Protein AF-A0A7V0ZLT8-F1 (afdb_monomer)

Mean predicted aligned error: 5.81 Å

Structure (mmCIF, N/CA/C/O backbone):
data_AF-A0A7V0ZLT8-F1
#
_entry.id   AF-A0A7V0ZLT8-F1
#
loop_
_atom_site.group_PDB
_atom_site.id
_atom_site.type_symbol
_atom_site.label_atom_id
_atom_site.label_alt_id
_atom_site.label_comp_id
_atom_site.label_asym_id
_atom_site.label_entity_id
_atom_site.label_seq_id
_atom_site.pdbx_PDB_ins_code
_atom_site.Cartn_x
_atom_site.Cartn_y
_atom_site.Cartn_z
_atom_site.occupancy
_atom_site.B_iso_or_equiv
_atom_site.auth_seq_id
_atom_site.auth_comp_id
_atom_site.auth_asym_id
_atom_site.auth_atom_id
_atom_site.pdbx_PDB_model_num
ATOM 1 N N . MET A 1 1 ? 14.318 32.266 6.237 1.00 37.38 1 MET A N 1
ATOM 2 C CA . MET A 1 1 ? 12.866 32.108 6.012 1.00 37.38 1 MET A CA 1
ATOM 3 C C . MET A 1 1 ? 12.490 30.724 6.503 1.00 37.38 1 MET A C 1
ATOM 5 O O . MET A 1 1 ? 12.793 29.750 5.833 1.00 37.38 1 MET A O 1
ATOM 9 N N . THR A 1 2 ? 11.961 30.621 7.716 1.00 35.47 2 THR A N 1
ATOM 10 C CA . THR A 1 2 ? 11.486 29.354 8.282 1.00 35.47 2 THR A CA 1
ATOM 11 C C . THR A 1 2 ? 10.102 29.090 7.706 1.00 35.47 2 THR A C 1
ATOM 13 O O . THR A 1 2 ? 9.153 29.804 8.021 1.00 35.47 2 THR A O 1
ATOM 16 N N . ILE A 1 3 ? 10.004 28.127 6.792 1.00 45.78 3 ILE A N 1
ATOM 17 C CA . ILE A 1 3 ? 8.718 27.685 6.257 1.00 45.78 3 ILE A CA 1
ATOM 18 C C . ILE A 1 3 ? 8.082 26.834 7.352 1.00 45.78 3 ILE A C 1
ATOM 20 O O . ILE A 1 3 ? 8.539 25.731 7.635 1.00 45.78 3 ILE A O 1
ATOM 24 N N . ASN A 1 4 ? 7.088 27.400 8.030 1.00 48.00 4 ASN A N 1
ATOM 25 C CA . ASN A 1 4 ? 6.295 26.698 9.026 1.00 48.00 4 ASN A CA 1
ATOM 26 C C . ASN A 1 4 ? 5.258 25.858 8.273 1.00 48.00 4 ASN A C 1
ATOM 28 O O . ASN A 1 4 ? 4.129 26.294 8.056 1.00 48.00 4 ASN A O 1
ATOM 32 N N . THR A 1 5 ? 5.675 24.698 7.769 1.00 54.56 5 THR A N 1
ATOM 33 C CA . THR A 1 5 ? 4.744 23.734 7.186 1.00 54.56 5 THR A CA 1
ATOM 34 C C . THR A 1 5 ? 3.984 23.116 8.346 1.00 54.56 5 THR A C 1
ATOM 36 O O . THR A 1 5 ? 4.570 22.424 9.173 1.00 54.56 5 THR A O 1
ATOM 39 N N . GLN A 1 6 ? 2.696 23.421 8.454 1.00 53.47 6 GLN A N 1
ATOM 40 C CA . GLN A 1 6 ? 1.817 22.824 9.449 1.00 53.47 6 GLN A CA 1
ATOM 41 C C . GLN A 1 6 ? 1.629 21.352 9.057 1.00 53.47 6 GLN A C 1
ATOM 43 O O . GLN A 1 6 ? 0.762 21.018 8.257 1.00 53.47 6 GLN A O 1
ATOM 48 N N . THR A 1 7 ? 2.535 20.490 9.513 1.00 58.66 7 THR A N 1
ATOM 49 C CA . THR A 1 7 ? 2.471 19.050 9.272 1.00 58.66 7 THR A CA 1
ATOM 50 C C . THR A 1 7 ? 1.237 18.507 9.980 1.00 58.66 7 THR A C 1
ATOM 52 O O . THR A 1 7 ? 0.983 18.851 11.137 1.00 58.66 7 THR A O 1
ATOM 55 N N . GLY A 1 8 ? 0.439 17.701 9.275 1.00 68.44 8 GLY A N 1
ATOM 56 C CA . GLY A 1 8 ? -0.673 16.969 9.880 1.00 68.44 8 GLY A CA 1
ATOM 57 C C . GLY A 1 8 ? -0.218 16.163 11.103 1.00 68.44 8 GLY A C 1
ATOM 58 O O . GLY A 1 8 ? 0.976 15.962 11.322 1.00 68.44 8 GLY A O 1
ATOM 59 N N . GLN A 1 9 ? -1.170 15.716 11.923 1.00 82.25 9 GLN A N 1
ATOM 60 C CA . GLN A 1 9 ? -0.866 14.906 13.104 1.00 82.25 9 GLN A CA 1
ATOM 61 C C . GLN A 1 9 ? -0.084 13.645 12.699 1.00 82.25 9 GLN A C 1
ATOM 63 O O . GLN A 1 9 ? -0.613 12.778 12.007 1.00 82.25 9 GLN A O 1
ATOM 68 N N . GLU A 1 10 ? 1.163 13.546 13.154 1.00 88.31 10 GLU A N 1
ATOM 69 C CA . GLU A 1 10 ? 2.017 12.375 12.965 1.00 88.31 10 GLU A CA 1
ATOM 70 C C . GLU A 1 10 ? 1.883 11.440 14.172 1.00 88.31 10 GLU A C 1
ATOM 72 O O . GLU A 1 10 ? 1.777 11.891 15.319 1.00 88.31 10 GLU A O 1
ATOM 77 N N . TYR A 1 11 ? 1.871 10.136 13.906 1.00 91.44 11 TYR A N 1
ATOM 78 C CA . TYR A 1 11 ? 1.878 9.090 14.919 1.00 91.44 11 TYR A CA 1
ATOM 79 C C . TYR A 1 11 ? 3.020 8.121 14.614 1.00 91.44 11 TYR A C 1
ATOM 81 O O . TYR A 1 11 ? 3.101 7.589 13.509 1.00 91.44 11 TYR A O 1
ATOM 89 N N . THR A 1 12 ? 3.873 7.856 15.599 1.00 95.69 12 THR A N 1
ATOM 90 C CA . THR A 1 12 ? 5.034 6.967 15.458 1.00 95.69 12 THR A CA 1
ATOM 91 C C . THR A 1 12 ? 4.891 5.804 16.433 1.00 95.69 12 THR A C 1
ATOM 93 O O . THR A 1 12 ? 4.559 6.022 17.597 1.00 95.69 12 THR A O 1
ATOM 96 N N . ASP A 1 13 ? 5.107 4.577 15.952 1.00 96.19 13 ASP A N 1
ATOM 97 C CA . ASP A 1 13 ? 5.156 3.344 16.754 1.00 96.19 13 ASP A CA 1
ATOM 98 C C . ASP A 1 13 ? 3.974 3.143 17.723 1.00 96.19 13 ASP A C 1
ATOM 100 O O . ASP A 1 13 ? 4.134 2.742 18.879 1.00 96.19 13 ASP A O 1
ATOM 104 N N . LEU A 1 14 ? 2.751 3.414 17.251 1.00 96.62 14 LEU A N 1
ATOM 105 C CA . LEU A 1 14 ? 1.543 3.194 18.045 1.00 96.62 14 LEU A CA 1
ATOM 106 C C . LEU A 1 14 ? 1.395 1.727 18.458 1.00 96.62 14 LEU A C 1
ATOM 108 O O . LEU A 1 14 ? 1.508 0.806 17.648 1.00 96.62 14 LEU A O 1
ATOM 112 N N . ALA A 1 15 ? 1.030 1.517 19.723 1.00 98.06 15 ALA A N 1
ATOM 113 C CA . ALA A 1 15 ? 0.606 0.208 20.196 1.00 98.06 15 ALA A CA 1
ATOM 114 C C . ALA A 1 15 ? -0.639 -0.276 19.419 1.00 98.06 15 ALA A C 1
ATOM 116 O O . ALA A 1 15 ? -1.483 0.547 19.048 1.00 98.06 15 ALA A O 1
ATOM 117 N N . PRO A 1 16 ? -0.837 -1.599 19.251 1.00 97.81 16 PRO A N 1
ATOM 118 C CA . PRO A 1 16 ? -1.999 -2.139 18.543 1.00 97.81 16 PRO A CA 1
ATOM 119 C C . PRO A 1 16 ? -3.352 -1.620 19.050 1.00 97.81 16 PRO A C 1
ATOM 121 O O . PRO A 1 16 ? -4.253 -1.376 18.254 1.00 97.81 16 PRO A O 1
ATOM 124 N N . SER A 1 17 ? -3.495 -1.381 20.359 1.00 97.31 17 SER A N 1
ATOM 125 C CA . SER A 1 17 ? -4.714 -0.799 20.935 1.00 97.31 17 SER A CA 1
ATOM 126 C C . SER A 1 17 ? -5.003 0.607 20.409 1.00 97.31 17 SER A C 1
ATOM 128 O O . SER A 1 17 ? -6.146 0.910 20.086 1.00 97.31 17 SER A O 1
ATOM 130 N N . LYS A 1 18 ? -3.973 1.446 20.250 1.00 97.81 18 LYS A N 1
ATOM 131 C CA . LYS A 1 18 ? -4.110 2.794 19.686 1.00 97.81 18 LYS A CA 1
ATOM 132 C C . LYS A 1 18 ? -4.454 2.769 18.204 1.00 97.81 18 LYS A C 1
ATOM 134 O O . LYS A 1 18 ? -5.275 3.566 17.772 1.00 97.81 18 LYS A O 1
ATOM 139 N N . LEU A 1 19 ? -3.912 1.814 17.450 1.00 97.56 19 LEU A N 1
ATOM 140 C CA . LEU A 1 19 ? -4.304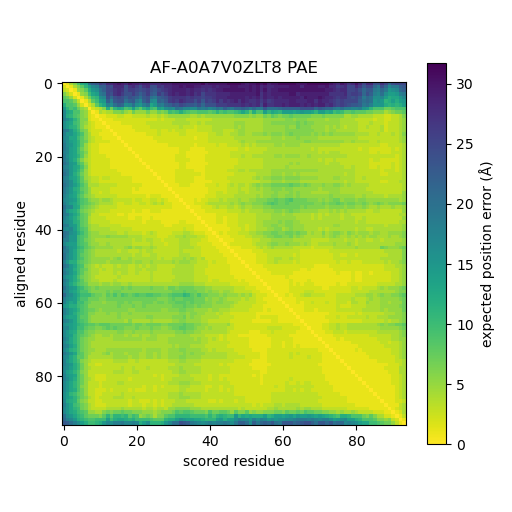 1.611 16.052 1.00 97.56 19 LEU A CA 1
ATOM 141 C C . LEU A 1 19 ? -5.789 1.227 15.927 1.00 97.56 19 LEU A C 1
ATOM 143 O O . LEU A 1 19 ? -6.491 1.756 15.068 1.00 97.56 19 LEU A O 1
ATOM 147 N N . ILE A 1 20 ? -6.287 0.355 16.811 1.00 98.19 20 ILE A N 1
ATOM 148 C CA . ILE A 1 20 ? -7.709 -0.021 16.851 1.00 98.19 20 ILE A CA 1
ATOM 149 C C . ILE A 1 20 ? -8.579 1.185 17.232 1.00 98.19 20 ILE A C 1
ATOM 151 O O . ILE A 1 20 ? -9.568 1.449 16.554 1.00 98.19 20 ILE A O 1
ATOM 155 N N . GLU A 1 21 ? -8.210 1.937 18.275 1.00 97.31 21 GLU A N 1
ATOM 156 C CA . GLU A 1 21 ? -8.924 3.157 18.686 1.00 97.31 21 GLU A CA 1
ATOM 157 C C . GLU A 1 21 ? -9.034 4.169 17.534 1.00 97.31 21 GLU A C 1
ATOM 159 O O . GLU A 1 21 ? -10.117 4.699 17.290 1.00 97.31 21 GLU A O 1
ATOM 164 N N . GLU A 1 22 ? -7.948 4.398 16.791 1.00 95.81 22 GLU A N 1
ATOM 165 C CA . GLU A 1 22 ? -7.941 5.305 15.640 1.00 95.81 22 GLU A CA 1
ATOM 166 C C . GLU A 1 22 ? -8.847 4.811 14.507 1.00 95.81 22 GLU A C 1
ATOM 168 O O . GLU A 1 22 ? -9.639 5.593 13.980 1.00 95.81 22 GLU A O 1
ATOM 173 N N . SER A 1 23 ? -8.800 3.517 14.177 1.00 96.62 23 SER A N 1
ATOM 174 C CA . SER A 1 23 ? -9.661 2.923 13.146 1.00 96.62 23 SER A CA 1
ATOM 175 C C . SER A 1 23 ? -11.151 3.055 13.494 1.00 96.62 23 SER A C 1
ATOM 177 O O . SER A 1 23 ? -11.964 3.420 12.641 1.00 96.62 23 SER A O 1
ATOM 179 N N . LEU A 1 24 ? -11.511 2.847 14.768 1.00 97.75 24 LEU A N 1
ATOM 180 C CA . LEU A 1 24 ? -12.875 3.054 15.264 1.00 97.75 24 LEU A CA 1
ATOM 181 C C . LEU A 1 24 ? -13.270 4.537 15.233 1.00 97.75 24 LEU A C 1
ATOM 183 O O . LEU A 1 24 ? -14.359 4.872 14.770 1.00 97.75 24 LEU A O 1
ATOM 187 N N . ARG A 1 25 ? -12.383 5.436 15.681 1.00 96.06 25 ARG A N 1
ATOM 188 C CA . ARG A 1 25 ? -12.608 6.893 15.690 1.00 96.06 25 ARG A CA 1
ATOM 189 C C . ARG A 1 25 ? -12.844 7.447 14.282 1.00 96.06 25 ARG A C 1
ATOM 191 O O . ARG A 1 25 ? -13.624 8.383 14.122 1.00 96.06 25 ARG A O 1
ATOM 198 N N . ARG A 1 26 ? -12.177 6.873 13.278 1.00 94.56 26 ARG A N 1
ATOM 199 C CA . ARG A 1 26 ? -12.270 7.246 11.856 1.00 94.56 26 ARG A CA 1
ATOM 200 C C . ARG A 1 26 ? -13.409 6.543 11.112 1.00 94.56 26 ARG A C 1
ATOM 202 O O . ARG A 1 26 ? -13.683 6.882 9.966 1.00 94.56 26 ARG A O 1
ATOM 209 N N . GLY A 1 27 ? -14.090 5.587 11.749 1.00 96.19 27 GLY A N 1
ATOM 210 C CA . GLY A 1 27 ? -15.164 4.814 11.121 1.00 96.19 27 GLY A CA 1
ATOM 211 C C . GLY A 1 27 ? -14.677 3.857 10.027 1.00 96.19 27 GLY A C 1
ATOM 212 O O . GLY A 1 27 ? -15.451 3.485 9.148 1.00 96.19 27 GLY A O 1
ATOM 213 N N . GLU A 1 28 ? -13.405 3.458 10.064 1.00 96.75 28 GLU A N 1
ATOM 214 C CA . GLU A 1 28 ? -12.778 2.563 9.078 1.00 96.75 28 GLU A CA 1
ATOM 215 C C . GLU A 1 28 ? -13.036 1.076 9.375 1.00 96.75 28 GLU A C 1
ATOM 217 O O . GLU A 1 28 ? -12.796 0.205 8.534 1.00 96.75 28 GLU A O 1
ATOM 222 N N . GLY A 1 29 ? -13.554 0.776 10.565 1.00 96.94 29 GLY A N 1
ATOM 223 C CA . GLY A 1 29 ? -13.885 -0.570 11.005 1.00 96.94 29 GLY A CA 1
ATOM 224 C C . GLY A 1 29 ? -14.819 -0.579 12.208 1.00 96.94 29 GLY A C 1
ATOM 225 O O . GLY A 1 29 ? -15.197 0.462 12.746 1.00 96.94 29 GLY A O 1
ATOM 226 N N . VAL A 1 30 ? -15.193 -1.783 12.630 1.00 98.12 30 VAL A N 1
ATOM 227 C CA . VAL A 1 30 ? -16.019 -2.040 13.819 1.00 98.12 30 VAL A CA 1
ATOM 228 C C . VAL A 1 30 ? -15.427 -3.189 14.627 1.00 98.12 30 VAL A C 1
ATOM 230 O O . VAL A 1 30 ? -14.651 -3.987 14.105 1.00 98.12 30 VAL A O 1
ATOM 233 N N . LEU A 1 31 ? -15.800 -3.304 15.900 1.00 98.38 31 LEU A N 1
ATOM 234 C CA . LEU A 1 31 ? -15.473 -4.495 16.681 1.00 98.38 31 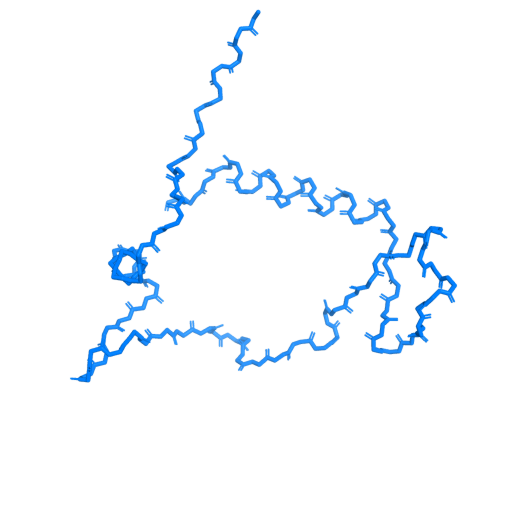LEU A CA 1
ATOM 235 C C . LEU A 1 31 ? -16.492 -5.601 16.398 1.00 98.38 31 LEU A C 1
ATOM 237 O O . LEU A 1 31 ? -17.700 -5.367 16.409 1.00 98.38 31 LEU A O 1
ATOM 241 N N . SER A 1 32 ? -15.987 -6.806 16.155 1.00 98.06 32 SER A N 1
ATOM 242 C CA . SER A 1 32 ? -16.786 -8.035 16.173 1.00 98.06 32 SER A CA 1
ATOM 243 C C . SER A 1 32 ? -17.245 -8.384 17.594 1.00 98.06 32 SER A C 1
ATOM 245 O O . SER A 1 32 ? -16.786 -7.801 18.579 1.00 98.06 32 SER A O 1
ATOM 247 N N . ASP A 1 33 ? -18.122 -9.376 17.710 1.00 97.25 33 ASP A N 1
ATOM 248 C CA . ASP A 1 33 ? -18.594 -9.933 18.981 1.00 97.25 33 ASP A CA 1
ATOM 249 C C . ASP A 1 33 ? -17.464 -10.526 19.841 1.00 97.25 33 ASP A C 1
ATOM 251 O O . ASP A 1 33 ? -17.554 -10.525 21.067 1.00 97.25 33 ASP A O 1
ATOM 255 N N . THR A 1 34 ? -16.364 -10.959 19.219 1.00 97.44 34 THR A N 1
ATOM 256 C CA . THR A 1 34 ? -15.153 -11.417 19.917 1.00 97.44 34 THR A CA 1
ATOM 257 C C . THR A 1 34 ? -14.138 -10.300 20.188 1.00 97.44 34 THR A C 1
ATOM 259 O O . THR A 1 34 ? -13.043 -10.576 20.675 1.00 97.44 34 THR A O 1
ATOM 262 N N . GLY A 1 35 ? -14.447 -9.049 19.837 1.00 95.88 35 GLY A N 1
ATOM 263 C CA . GLY A 1 35 ? -13.560 -7.897 20.027 1.00 95.88 35 GLY A CA 1
ATOM 264 C C . GLY A 1 35 ? -12.444 -7.750 18.985 1.00 95.88 35 GLY A C 1
ATOM 265 O O . GLY A 1 35 ? -11.606 -6.862 19.119 1.00 95.88 35 GLY A O 1
ATOM 266 N N . ALA A 1 36 ? -12.417 -8.577 17.935 1.00 97.81 36 ALA A N 1
ATOM 267 C CA . ALA A 1 36 ? -11.487 -8.395 16.820 1.00 97.81 36 ALA A CA 1
ATOM 268 C C . ALA A 1 36 ? -11.940 -7.233 15.919 1.00 97.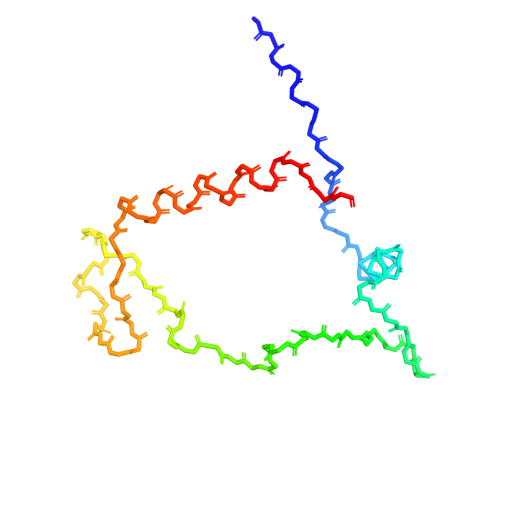81 36 ALA A C 1
ATOM 270 O O . ALA A 1 36 ? -13.141 -7.078 15.679 1.00 97.81 36 ALA A O 1
ATOM 271 N N . LEU A 1 37 ? -10.987 -6.456 15.392 1.00 98.44 37 LEU A N 1
ATOM 272 C CA . LEU A 1 37 ? -11.260 -5.387 14.430 1.00 98.44 37 LEU A CA 1
ATOM 273 C C . LEU A 1 37 ? -11.698 -5.984 13.084 1.00 98.44 37 LEU A C 1
ATOM 275 O O . LEU A 1 37 ? -10.941 -6.703 12.433 1.00 98.44 37 LEU A O 1
ATOM 279 N N . LEU A 1 38 ? -12.918 -5.659 12.669 1.00 98.06 38 LEU A N 1
ATOM 280 C CA . LEU A 1 38 ? -13.504 -6.022 11.386 1.00 98.06 38 LEU A CA 1
ATOM 281 C C . LEU A 1 38 ? -13.458 -4.811 10.450 1.00 98.06 38 LEU A C 1
ATOM 283 O O . LEU A 1 38 ? -14.009 -3.755 10.761 1.00 98.06 38 LEU A O 1
ATOM 287 N N . VAL A 1 39 ? -12.838 -4.987 9.280 1.00 97.88 39 VAL A N 1
ATOM 288 C CA . VAL A 1 39 ? -12.713 -3.967 8.224 1.00 97.88 39 VAL A CA 1
ATOM 289 C C . VAL A 1 39 ? -13.246 -4.488 6.890 1.00 97.88 39 VAL A C 1
ATOM 291 O O . VAL A 1 39 ? -13.250 -5.692 6.639 1.00 97.88 39 VAL A O 1
ATOM 294 N N . THR A 1 40 ? -13.677 -3.584 6.007 1.00 97.25 40 THR A N 1
ATOM 295 C CA . THR A 1 40 ? -14.153 -3.922 4.653 1.00 97.25 40 THR A CA 1
ATOM 296 C C . THR A 1 40 ? -13.320 -3.197 3.598 1.00 97.25 40 THR A C 1
ATOM 298 O O . THR A 1 40 ? -13.304 -1.974 3.554 1.00 97.25 40 THR A O 1
ATOM 301 N N . THR A 1 41 ? -12.671 -3.935 2.693 1.00 95.94 41 THR A N 1
ATOM 302 C CA . THR A 1 41 ? -11.778 -3.366 1.656 1.00 95.94 41 THR A CA 1
ATOM 303 C C . THR A 1 41 ? -12.503 -2.948 0.365 1.00 95.94 41 THR A C 1
ATOM 305 O O . THR A 1 41 ? -11.884 -2.615 -0.651 1.00 95.94 41 THR A O 1
ATOM 308 N N . GLY A 1 42 ? -13.838 -2.967 0.376 1.00 95.88 42 GLY A N 1
ATOM 309 C CA . GLY A 1 42 ? -14.679 -2.563 -0.749 1.00 95.88 42 GLY A CA 1
ATOM 310 C C . GLY A 1 42 ? -14.544 -3.493 -1.960 1.00 95.88 42 GLY A C 1
ATOM 311 O O . GLY A 1 42 ? -14.586 -4.713 -1.836 1.00 95.88 42 GLY A O 1
ATOM 312 N N . LYS A 1 43 ? -14.404 -2.917 -3.163 1.00 96.94 43 LYS A N 1
ATOM 313 C CA . LYS A 1 43 ? -14.379 -3.679 -4.431 1.00 96.94 43 LYS A CA 1
ATOM 314 C C . LYS A 1 43 ? -13.129 -4.551 -4.607 1.00 96.94 43 LYS A C 1
ATOM 316 O O . LYS A 1 43 ? -13.142 -5.459 -5.433 1.00 96.94 43 LYS A O 1
ATOM 321 N N . ARG A 1 44 ? -12.033 -4.246 -3.905 1.00 96.19 44 ARG A N 1
ATOM 322 C CA . ARG A 1 44 ? -10.748 -4.950 -4.029 1.00 96.19 44 ARG A CA 1
ATOM 323 C C . ARG A 1 44 ? -10.560 -5.857 -2.812 1.00 96.19 44 ARG A C 1
ATOM 325 O O . ARG A 1 44 ? -10.005 -5.453 -1.797 1.00 96.19 44 ARG A O 1
ATOM 332 N N . THR A 1 45 ? -11.046 -7.089 -2.920 1.00 96.75 45 THR A N 1
ATOM 333 C CA . THR A 1 45 ? -11.014 -8.102 -1.843 1.00 96.75 45 THR A CA 1
ATOM 334 C C . THR A 1 45 ? -9.838 -9.077 -1.951 1.00 96.75 45 THR A C 1
ATOM 336 O O . THR A 1 45 ? -9.718 -10.007 -1.160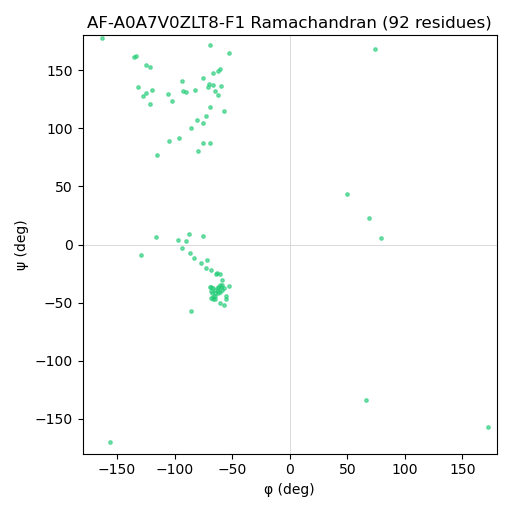 1.00 96.75 45 THR A O 1
ATOM 339 N N . GLY A 1 46 ? -8.950 -8.872 -2.92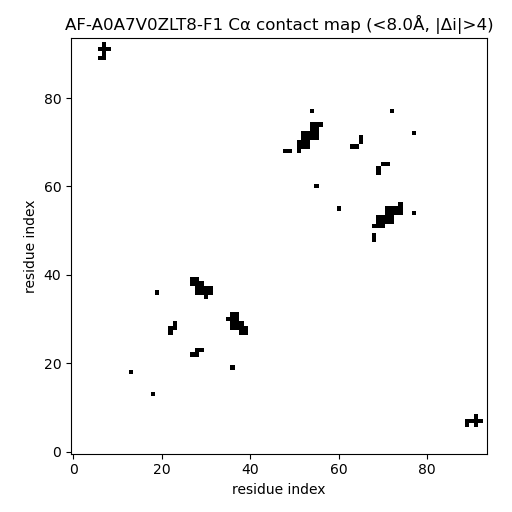5 1.00 96.25 46 GLY A N 1
ATOM 340 C CA . GLY A 1 46 ? -7.767 -9.695 -3.140 1.00 96.25 46 GLY A CA 1
ATOM 341 C C . GLY A 1 46 ? -6.675 -8.947 -3.898 1.00 96.25 46 GLY A C 1
ATOM 342 O O . GLY A 1 46 ? -6.748 -7.735 -4.116 1.00 96.25 46 GLY A O 1
ATOM 343 N N . ARG A 1 47 ? -5.642 -9.682 -4.316 1.00 97.12 47 ARG A N 1
ATOM 344 C CA . ARG A 1 47 ? -4.527 -9.113 -5.084 1.00 97.12 47 ARG A CA 1
ATOM 345 C C . ARG A 1 47 ? -5.016 -8.552 -6.418 1.00 97.12 47 ARG A C 1
ATOM 347 O O . ARG A 1 47 ? -5.925 -9.099 -7.035 1.00 97.12 47 ARG A O 1
ATOM 354 N N . SER A 1 48 ? -4.330 -7.519 -6.898 1.00 96.06 48 SER A N 1
ATOM 355 C CA . SER A 1 48 ? -4.470 -6.997 -8.262 1.00 96.06 48 SER A CA 1
ATOM 356 C C . SER A 1 48 ? -3.147 -7.208 -9.013 1.00 96.06 48 SER A C 1
ATOM 358 O O . SER A 1 48 ? -2.358 -6.273 -9.123 1.00 96.06 48 SER A O 1
ATOM 360 N N . PRO A 1 49 ? -2.831 -8.437 -9.482 1.00 95.75 49 PRO A N 1
ATOM 361 C CA . PRO A 1 49 ? -1.521 -8.735 -10.073 1.00 95.75 49 PRO A CA 1
ATOM 362 C C . PRO A 1 49 ? -1.214 -7.859 -11.291 1.00 95.75 49 PRO A C 1
ATOM 364 O O . PRO A 1 49 ? -0.084 -7.419 -11.475 1.00 95.75 49 PRO A O 1
ATOM 367 N N . ALA A 1 50 ? -2.256 -7.538 -12.064 1.00 96.00 50 ALA A N 1
ATOM 368 C CA . ALA A 1 50 ? -2.201 -6.640 -13.209 1.00 96.00 50 ALA A CA 1
ATOM 369 C C . ALA A 1 50 ? -2.105 -5.145 -12.839 1.00 96.00 50 ALA A C 1
ATOM 371 O O . ALA A 1 50 ? -2.098 -4.312 -13.741 1.00 96.00 50 ALA A O 1
ATOM 372 N N . ASP A 1 51 ? -1.931 -4.790 -11.564 1.00 96.50 51 ASP A N 1
ATOM 373 C CA . ASP A 1 51 ? -1.618 -3.425 -11.113 1.00 96.50 51 ASP A CA 1
ATOM 374 C C . ASP A 1 51 ? -0.234 -3.337 -10.432 1.00 96.50 51 ASP A C 1
ATOM 376 O O . ASP A 1 51 ? 0.144 -2.283 -9.931 1.00 96.50 51 ASP A O 1
ATOM 380 N N . ARG A 1 52 ? 0.561 -4.421 -10.433 1.00 97.44 52 ARG A N 1
ATOM 381 C CA . ARG A 1 52 ? 1.944 -4.403 -9.928 1.00 97.44 52 ARG A CA 1
ATOM 382 C C . ARG A 1 52 ? 2.941 -4.119 -11.048 1.00 97.44 52 ARG A C 1
ATOM 384 O O . ARG A 1 52 ? 2.896 -4.765 -12.099 1.00 97.44 52 ARG A O 1
ATOM 391 N N . PHE A 1 53 ? 3.858 -3.195 -10.804 1.00 98.19 53 PHE A N 1
ATOM 392 C CA . PHE A 1 53 ? 4.934 -2.843 -11.722 1.00 98.19 53 PHE A CA 1
ATOM 393 C C . PHE A 1 53 ? 6.263 -2.754 -10.970 1.00 98.19 53 PHE A C 1
ATOM 395 O O . PHE A 1 53 ? 6.273 -2.654 -9.743 1.00 98.19 53 PHE A O 1
ATOM 402 N N . VAL A 1 54 ? 7.367 -2.806 -11.708 1.00 98.31 54 VAL A N 1
ATOM 403 C CA . VAL A 1 54 ? 8.717 -2.566 -11.195 1.00 98.31 54 VAL A CA 1
ATOM 404 C C . VAL A 1 54 ? 9.337 -1.469 -12.048 1.00 98.31 54 VAL A C 1
ATOM 406 O O . VAL A 1 54 ? 9.264 -1.534 -13.276 1.00 98.31 54 VAL A O 1
ATOM 409 N N . VAL A 1 55 ? 9.896 -0.445 -11.403 1.00 98.31 55 VAL A N 1
ATOM 410 C CA . VAL A 1 55 ? 10.571 0.646 -12.111 1.00 98.31 55 VAL A CA 1
ATOM 411 C C . VAL A 1 55 ? 11.764 0.067 -12.858 1.00 98.31 55 VAL A C 1
ATOM 413 O O . VAL A 1 55 ? 12.561 -0.673 -12.284 1.00 98.31 55 VAL A O 1
ATOM 416 N N . ARG A 1 56 ? 11.864 0.367 -14.150 1.00 97.88 56 ARG A N 1
ATOM 417 C CA . ARG A 1 56 ? 13.006 -0.043 -14.958 1.00 97.88 56 ARG A CA 1
ATOM 418 C C . ARG A 1 56 ? 14.104 1.001 -14.813 1.00 97.88 56 ARG A C 1
ATOM 420 O O . ARG A 1 56 ? 14.060 2.039 -15.465 1.00 97.88 56 ARG A O 1
ATOM 427 N N . GLU A 1 57 ? 15.088 0.706 -13.977 1.00 96.75 57 GLU A N 1
ATOM 428 C CA . GLU A 1 57 ? 16.253 1.561 -13.759 1.00 96.75 57 GLU A CA 1
ATOM 429 C C . GLU A 1 57 ? 17.568 0.831 -14.086 1.00 96.75 57 GLU A C 1
ATOM 431 O O . GLU A 1 57 ? 17.642 -0.392 -13.936 1.00 96.75 57 GLU A O 1
ATOM 436 N N . PRO A 1 58 ? 18.636 1.555 -14.474 1.00 96.88 58 PRO A N 1
ATOM 437 C CA . PRO A 1 58 ? 19.892 0.931 -14.900 1.00 96.88 58 PRO A CA 1
ATOM 438 C C . PRO A 1 58 ? 20.552 0.029 -13.847 1.00 96.88 58 PRO A C 1
ATOM 440 O O . PRO A 1 58 ? 21.233 -0.927 -14.192 1.00 96.88 58 PRO A O 1
ATOM 443 N N . GLY A 1 59 ? 20.370 0.321 -12.553 1.00 96.94 59 GLY A N 1
ATOM 444 C CA . GLY A 1 59 ? 21.022 -0.429 -11.473 1.00 96.94 59 GLY A CA 1
ATOM 445 C C . GLY A 1 59 ? 20.462 -1.835 -11.246 1.00 96.94 59 GLY A C 1
ATOM 446 O O . GLY A 1 59 ? 21.134 -2.664 -10.635 1.00 96.94 59 GLY A O 1
ATOM 447 N N . THR A 1 60 ? 19.242 -2.108 -11.714 1.00 96.19 60 THR A N 1
ATOM 448 C CA . THR A 1 60 ? 18.539 -3.371 -11.450 1.00 96.19 60 THR A CA 1
ATOM 449 C C . THR A 1 60 ? 17.992 -4.042 -12.706 1.00 96.19 60 THR A C 1
ATOM 451 O O . THR A 1 60 ? 17.570 -5.195 -12.619 1.00 96.19 60 THR A O 1
ATOM 454 N N . GLU A 1 61 ? 18.018 -3.383 -13.873 1.00 96.94 61 GLU A N 1
ATOM 455 C CA . GLU A 1 61 ? 17.312 -3.883 -15.057 1.00 96.94 61 GLU A CA 1
ATOM 456 C C . GLU A 1 61 ? 17.765 -5.266 -15.535 1.00 96.94 61 GLU A C 1
ATOM 458 O O . GLU A 1 61 ? 16.916 -6.072 -15.916 1.00 96.94 61 GLU A O 1
ATOM 463 N N . ASP A 1 62 ? 19.058 -5.573 -15.438 1.00 97.56 62 ASP A N 1
ATOM 464 C CA . ASP A 1 62 ? 19.619 -6.864 -15.854 1.00 97.56 62 ASP A CA 1
ATOM 465 C C . ASP A 1 62 ? 19.355 -7.991 -14.839 1.00 97.56 62 ASP A C 1
ATOM 467 O O . ASP A 1 62 ? 19.507 -9.171 -15.151 1.00 97.56 62 ASP A O 1
ATOM 471 N N . GLY A 1 63 ? 18.962 -7.641 -13.610 1.00 98.00 63 GLY A N 1
ATOM 472 C CA . GLY A 1 63 ? 18.687 -8.589 -12.528 1.00 98.00 63 GLY A CA 1
ATOM 473 C C . GLY A 1 63 ? 17.218 -9.002 -12.413 1.00 98.00 63 GLY A C 1
ATOM 474 O O . GLY A 1 63 ? 16.882 -9.816 -11.552 1.00 98.00 63 GLY A O 1
ATOM 475 N N . ILE A 1 64 ? 16.332 -8.432 -13.233 1.00 97.88 64 ILE A N 1
ATOM 476 C CA . ILE A 1 64 ? 14.885 -8.635 -13.134 1.00 97.88 64 ILE A CA 1
ATOM 477 C C . ILE A 1 64 ? 14.396 -9.555 -14.258 1.00 97.88 64 ILE A C 1
ATOM 479 O O . ILE A 1 64 ? 14.626 -9.312 -15.439 1.00 97.88 64 ILE A O 1
ATOM 483 N N . ASP A 1 65 ? 13.639 -10.588 -13.883 1.00 98.00 65 ASP A N 1
ATOM 484 C CA . ASP A 1 65 ? 12.914 -11.448 -14.825 1.00 98.00 65 ASP A CA 1
ATOM 485 C C . ASP A 1 65 ? 11.662 -10.731 -15.359 1.00 98.00 65 ASP A C 1
ATOM 487 O O . ASP A 1 65 ? 10.582 -10.789 -14.759 1.00 98.00 65 ASP A O 1
ATOM 491 N N . TRP A 1 66 ? 11.828 -9.965 -16.439 1.00 98.19 66 TRP A N 1
ATOM 492 C CA . TRP A 1 66 ? 10.772 -9.149 -17.039 1.00 98.19 66 TRP A CA 1
ATOM 493 C C . TRP A 1 66 ? 9.689 -9.990 -17.726 1.00 98.19 66 TRP A C 1
ATOM 495 O O . TRP A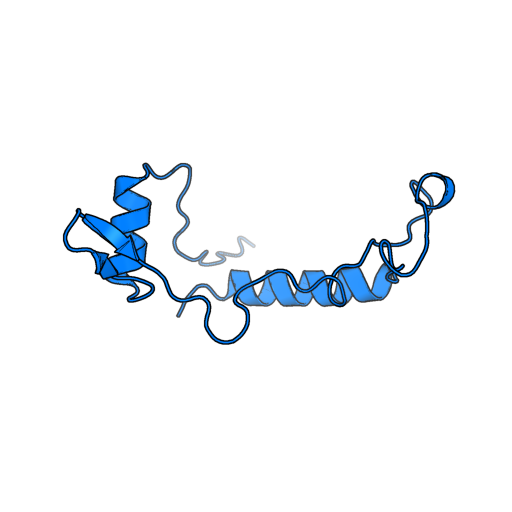 1 66 ? 9.967 -10.918 -18.480 1.00 98.19 66 TRP A O 1
ATOM 505 N N . GLY A 1 67 ? 8.422 -9.611 -17.542 1.00 96.56 67 GLY A N 1
ATOM 506 C CA . GLY A 1 67 ? 7.305 -10.305 -18.180 1.00 96.56 67 GLY A CA 1
ATOM 507 C C . GLY A 1 67 ? 5.939 -9.837 -17.692 1.00 96.56 67 GLY A C 1
ATOM 508 O O . GLY A 1 67 ? 5.779 -8.739 -17.162 1.00 96.56 67 GLY A O 1
ATOM 509 N N . SER A 1 68 ? 4.925 -10.691 -17.839 1.00 95.50 68 SER A N 1
ATOM 510 C CA . SER A 1 68 ? 3.559 -10.393 -17.378 1.00 95.50 68 SER A CA 1
ATOM 511 C C . SER A 1 68 ? 3.459 -10.221 -15.856 1.00 95.50 68 SER A C 1
ATOM 513 O O . SER A 1 68 ? 2.558 -9.534 -15.377 1.00 95.50 68 SER A O 1
ATOM 515 N N . VAL A 1 69 ? 4.393 -10.816 -15.104 1.00 96.56 69 VAL A N 1
ATOM 516 C CA . VAL A 1 69 ? 4.479 -10.720 -13.643 1.00 96.56 69 VAL A CA 1
ATOM 517 C C . VAL A 1 69 ? 5.262 -9.478 -13.215 1.00 96.56 69 VAL A C 1
ATOM 519 O O . VAL A 1 69 ? 4.718 -8.662 -12.469 1.00 96.56 69 VAL A O 1
ATOM 522 N N . ASN A 1 70 ? 6.519 -9.318 -13.651 1.00 97.88 70 ASN A N 1
ATOM 523 C CA . ASN A 1 70 ? 7.331 -8.114 -13.424 1.00 97.88 70 ASN A CA 1
ATOM 524 C C . ASN A 1 70 ? 7.221 -7.207 -14.649 1.00 97.88 70 ASN A C 1
ATOM 526 O O . ASN A 1 70 ? 7.967 -7.360 -15.614 1.00 97.88 70 ASN A O 1
ATOM 530 N N . ARG A 1 71 ? 6.258 -6.287 -14.630 1.00 98.12 71 ARG A N 1
ATOM 531 C CA . ARG A 1 71 ? 6.035 -5.369 -15.750 1.00 98.12 71 ARG A CA 1
ATOM 532 C C . ARG A 1 71 ? 6.861 -4.102 -15.551 1.00 98.12 71 ARG A C 1
ATOM 534 O O . ARG A 1 71 ? 6.784 -3.535 -14.456 1.00 98.12 71 ARG A O 1
ATOM 541 N N . PRO A 1 72 ? 7.613 -3.657 -16.568 1.00 97.94 72 PRO A N 1
ATOM 542 C CA . PRO A 1 72 ? 8.424 -2.458 -16.455 1.00 97.94 72 PRO A CA 1
ATOM 543 C C . PRO A 1 72 ? 7.540 -1.219 -16.304 1.00 97.94 72 PRO A C 1
ATOM 545 O O . PRO A 1 72 ? 6.436 -1.148 -16.853 1.00 97.94 72 PRO A O 1
ATOM 548 N N . PHE A 1 73 ? 8.046 -0.243 -15.562 1.00 98.38 73 PHE A N 1
ATOM 549 C CA . PHE A 1 73 ? 7.475 1.090 -15.438 1.00 98.38 73 PHE A CA 1
ATOM 550 C C . PHE A 1 73 ? 8.569 2.131 -15.635 1.00 98.38 73 PHE A C 1
ATOM 552 O O . PHE A 1 73 ? 9.664 1.978 -15.094 1.00 98.38 73 PHE A O 1
ATOM 559 N N . ASP A 1 74 ? 8.276 3.169 -16.409 1.00 98.19 74 ASP A N 1
ATOM 560 C CA . ASP A 1 74 ? 9.257 4.207 -16.718 1.00 98.19 74 ASP A CA 1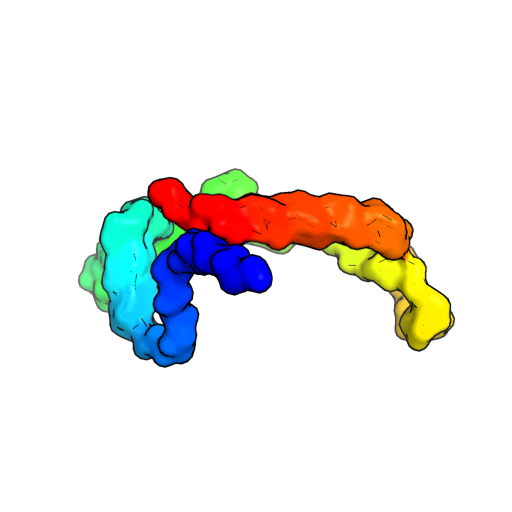
ATOM 561 C C . ASP A 1 74 ? 9.529 5.069 -15.472 1.00 98.19 74 ASP A C 1
ATOM 563 O O . ASP A 1 74 ? 8.594 5.456 -14.760 1.00 98.19 74 ASP A O 1
ATOM 567 N N . SER A 1 75 ? 10.802 5.369 -15.196 1.00 97.12 75 SER A N 1
ATOM 568 C CA . SER A 1 75 ? 11.208 6.104 -13.988 1.00 97.12 75 SER A CA 1
ATOM 569 C C . SER A 1 75 ? 10.625 7.519 -13.919 1.00 97.12 75 SER A C 1
ATOM 571 O O . SER A 1 75 ? 10.210 7.962 -12.855 1.00 97.12 75 SER A O 1
ATOM 573 N N . ASP A 1 76 ? 10.498 8.213 -15.050 1.00 97.56 76 ASP A N 1
ATOM 574 C CA . ASP A 1 76 ? 9.906 9.557 -15.115 1.00 97.56 76 ASP A CA 1
ATOM 575 C C . ASP A 1 76 ? 8.411 9.556 -14.744 1.00 97.56 76 ASP A C 1
ATOM 577 O O . ASP A 1 76 ? 7.920 10.438 -14.031 1.00 97.56 76 ASP A O 1
ATOM 581 N N . LYS A 1 77 ? 7.675 8.526 -15.177 1.00 98.06 77 LYS A N 1
ATOM 582 C CA . LYS A 1 77 ? 6.276 8.310 -14.790 1.00 98.06 77 LYS A CA 1
ATOM 583 C C . LYS A 1 77 ? 6.159 7.933 -13.321 1.00 98.06 77 LYS A C 1
ATOM 585 O O . LYS A 1 77 ? 5.199 8.355 -12.672 1.00 98.06 77 LYS A O 1
ATOM 590 N N . PHE A 1 78 ? 7.105 7.154 -12.798 1.00 98.12 78 PHE A N 1
ATOM 591 C CA . PHE A 1 78 ? 7.166 6.848 -11.372 1.00 98.12 78 PHE A CA 1
ATOM 592 C C . PHE A 1 78 ? 7.335 8.127 -10.555 1.00 98.12 78 PHE A C 1
ATOM 594 O O . PHE A 1 78 ? 6.514 8.379 -9.677 1.00 98.12 78 PHE A O 1
ATOM 601 N N . ASP A 1 79 ? 8.295 8.980 -10.907 1.00 98.00 79 ASP A N 1
ATOM 602 C CA . ASP A 1 79 ? 8.550 10.244 -10.211 1.00 98.00 79 ASP A CA 1
ATOM 603 C C . ASP A 1 79 ? 7.322 11.164 -10.211 1.00 98.00 79 ASP A C 1
ATOM 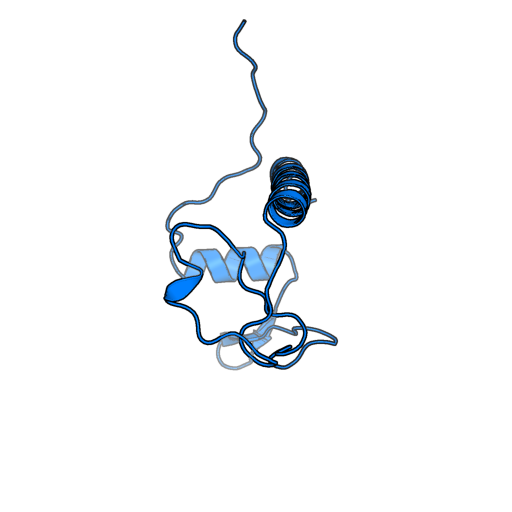605 O O . ASP A 1 79 ? 7.007 11.816 -9.211 1.00 98.00 79 ASP A O 1
ATOM 609 N N . ALA A 1 80 ? 6.586 11.214 -11.326 1.00 98.25 80 ALA A N 1
ATOM 610 C CA . ALA A 1 80 ? 5.345 11.979 -11.416 1.00 98.25 80 ALA A CA 1
ATOM 611 C C . ALA A 1 80 ? 4.247 11.430 -10.484 1.00 98.25 80 ALA A C 1
ATOM 613 O O . ALA A 1 80 ? 3.545 12.208 -9.828 1.00 98.25 80 ALA A O 1
ATOM 614 N N . LEU A 1 81 ? 4.094 10.103 -10.400 1.00 98.19 81 LEU A N 1
ATOM 615 C CA . LEU A 1 81 ? 3.155 9.464 -9.473 1.00 98.19 81 LEU A CA 1
ATOM 616 C C . LEU A 1 81 ? 3.579 9.653 -8.017 1.00 98.19 81 LEU A C 1
ATOM 618 O O . LEU A 1 81 ? 2.731 9.960 -7.180 1.00 98.19 81 LEU A O 1
ATOM 622 N N . TRP A 1 82 ? 4.873 9.530 -7.732 1.00 98.00 82 TRP A N 1
ATOM 623 C CA . TRP A 1 82 ? 5.449 9.719 -6.407 1.00 98.00 82 TRP A CA 1
ATOM 624 C C . TRP A 1 82 ? 5.119 11.108 -5.857 1.00 98.00 82 TRP A C 1
ATOM 626 O O . TRP A 1 82 ? 4.480 11.222 -4.813 1.00 98.00 82 TRP A O 1
ATOM 636 N N . LYS A 1 83 ? 5.400 12.163 -6.632 1.00 97.81 83 LYS A N 1
ATOM 637 C CA . LYS A 1 83 ? 5.068 13.553 -6.266 1.00 97.81 83 LYS A CA 1
ATOM 638 C C . LYS A 1 83 ? 3.581 13.756 -5.989 1.00 97.81 83 LYS A C 1
ATOM 640 O O . LYS A 1 83 ? 3.202 14.528 -5.105 1.00 97.81 83 LYS A O 1
ATOM 645 N N . ARG A 1 84 ? 2.712 13.082 -6.749 1.00 97.00 84 ARG A N 1
ATOM 646 C CA . ARG A 1 84 ? 1.260 13.155 -6.545 1.00 97.00 84 ARG A CA 1
ATOM 647 C C . ARG A 1 84 ? 0.843 12.492 -5.231 1.00 97.00 84 ARG A C 1
ATOM 649 O O . ARG A 1 84 ? -0.032 13.029 -4.555 1.00 97.00 84 ARG A O 1
ATOM 656 N N . VAL A 1 85 ? 1.452 11.361 -4.875 1.00 96.25 85 VAL A N 1
ATOM 657 C CA . VAL A 1 85 ? 1.219 10.681 -3.592 1.00 96.25 85 VAL A CA 1
ATOM 658 C C . VAL A 1 85 ? 1.737 11.531 -2.433 1.00 96.25 85 VAL A C 1
ATOM 660 O O . VAL A 1 85 ? 0.980 11.772 -1.499 1.00 96.25 85 VAL A O 1
ATOM 663 N N . GLU A 1 86 ? 2.954 12.073 -2.521 1.00 94.81 86 GLU A N 1
ATOM 664 C CA . GLU A 1 86 ? 3.506 12.990 -1.509 1.00 94.81 86 GLU A CA 1
ATOM 665 C C . GLU A 1 86 ? 2.593 14.197 -1.280 1.00 94.81 86 GLU A C 1
ATOM 667 O O . GLU A 1 86 ? 2.252 14.515 -0.144 1.00 94.81 86 GLU A O 1
ATOM 672 N N . SER A 1 87 ? 2.132 14.832 -2.364 1.00 93.31 87 SER A N 1
ATOM 673 C CA . SER A 1 87 ? 1.221 15.981 -2.287 1.00 93.31 87 SER A CA 1
ATOM 674 C C . SER A 1 87 ? -0.112 15.619 -1.629 1.00 93.31 87 SER A C 1
ATOM 676 O O . SER A 1 87 ? -0.680 16.424 -0.895 1.00 93.31 87 SER A O 1
ATOM 678 N N . HIS A 1 88 ? -0.625 14.415 -1.895 1.00 92.00 88 HIS A N 1
ATOM 679 C CA . HIS A 1 88 ? -1.855 13.929 -1.283 1.00 92.00 88 HIS A CA 1
ATOM 680 C C . HIS A 1 88 ? -1.682 13.677 0.219 1.00 92.00 88 HIS A C 1
ATOM 682 O O . HIS A 1 88 ? -2.514 14.130 0.996 1.00 92.00 88 HIS A O 1
ATOM 688 N N . LEU A 1 89 ? -0.593 13.018 0.627 1.00 90.75 89 LEU A N 1
ATOM 689 C CA . LEU A 1 89 ? -0.299 12.732 2.035 1.00 90.75 89 LEU A CA 1
ATOM 690 C C . LEU A 1 89 ? -0.002 14.007 2.835 1.00 90.75 89 LEU A C 1
ATOM 692 O O . LEU A 1 89 ? -0.442 14.132 3.974 1.00 90.75 89 LEU A O 1
ATOM 696 N N . ALA A 1 90 ? 0.686 14.982 2.234 1.00 89.19 90 ALA A N 1
ATOM 697 C CA . ALA A 1 90 ? 0.974 16.268 2.867 1.00 89.19 90 ALA A CA 1
ATOM 698 C C . ALA A 1 90 ? -0.292 17.092 3.161 1.00 89.19 90 ALA A C 1
ATOM 700 O O . ALA A 1 90 ? -0.285 17.914 4.076 1.00 89.19 90 ALA A O 1
ATOM 701 N N . ALA A 1 91 ? -1.379 16.871 2.412 1.00 85.88 91 ALA A N 1
ATOM 702 C CA . ALA A 1 91 ? -2.674 17.488 2.692 1.00 85.88 91 ALA A CA 1
ATOM 703 C C . ALA A 1 91 ? -3.363 16.903 3.942 1.00 85.88 91 ALA A C 1
ATOM 705 O O . ALA A 1 91 ? -4.309 17.514 4.439 1.00 85.88 91 ALA A O 1
ATOM 706 N N . GLY A 1 92 ? -2.873 15.767 4.454 1.00 75.50 92 GLY A N 1
ATOM 707 C CA . GLY A 1 92 ? -3.413 15.062 5.610 1.00 75.50 92 GLY A CA 1
ATOM 708 C C . GLY A 1 92 ? -4.721 14.323 5.325 1.00 75.50 92 GLY A C 1
ATOM 709 O O . GLY A 1 92 ? -5.369 14.509 4.291 1.00 75.50 92 GLY A O 1
ATOM 710 N N . ASP A 1 93 ? -5.116 13.480 6.275 1.00 68.38 93 ASP A N 1
ATOM 711 C CA . ASP A 1 93 ? -6.470 12.933 6.306 1.00 68.38 93 ASP A CA 1
ATOM 712 C C . ASP A 1 93 ? -7.466 14.065 6.596 1.00 68.38 93 ASP A C 1
ATOM 714 O O . ASP A 1 93 ? -7.202 14.931 7.434 1.00 68.38 93 ASP A O 1
ATOM 718 N N . LYS A 1 94 ? -8.594 14.073 5.882 1.00 56.94 94 LYS A N 1
ATOM 719 C CA . LYS A 1 94 ? -9.679 15.036 6.113 1.00 56.94 94 LYS A CA 1
ATOM 720 C C . LYS A 1 94 ? -10.486 14.709 7.361 1.00 56.94 94 LYS A C 1
ATOM 722 O O . LYS A 1 94 ? -10.670 13.505 7.640 1.00 56.94 94 LYS A O 1
#

Foldseek 3Di:
DDDPLVFPDDDDPDDPVVVLVVCVVVVQFDADPVRDTGGDPPPDPDDDQQPDEDECDPVCNVVDPDDSRHDYDHVVVVVVVVVVVVVVPRVPDD

Radius of gyration: 19.19 Å; Cα contacts (8 Å, |Δi|>4): 56; chains: 1; bounding box: 40×44×39 Å

pLDDT: mean 91.54, std 14.25, range [35.47, 98.44]

Solvent-accessible surface area (backbone atoms only — not comparable to full-atom values): 6196 Å² total; per-residue (Å²): 135,85,82,81,74,82,71,55,95,82,84,76,89,70,53,72,67,55,53,51,52,50,34,48,76,69,65,61,37,46,70,44,98,86,67,48,83,44,69,76,70,72,94,58,83,64,88,59,66,94,76,50,67,40,72,56,43,89,93,50,50,92,78,53,79,73,46,91,71,42,27,77,34,59,54,71,60,46,54,56,52,48,55,52,51,52,56,52,58,63,69,38,87,131

Sequence (94 aa):
MTINTQTGQEYTDLAPSKLIEESLRRGEGVLSDTGALLVTTGKRTGRSPADRFVVREPGTEDGIDWGSVNRPFDSDKFDALWKRVESHLAAGDK

Secondary structure (DSSP, 8-state):
------------S--HHHHHHHHHHTTSEEE-TTSPEEE--TT--S--GGG-EEE--TTTGGGS--SSSSEEE-HHHHHHHHHHHHHHHHT---

Nearest PDB structures (foldseek):
  2pc9-assembly1_A  TM=9.894E-01  e=2.792E-06  Thermus thermophilus HB8
  1xkv-assembly1_A  TM=9.903E-01  e=2.994E-06  Thermus thermophilus HB8
  2pc9-assembly4_D  TM=9.885E-01  e=3.211E-06  Thermus thermoph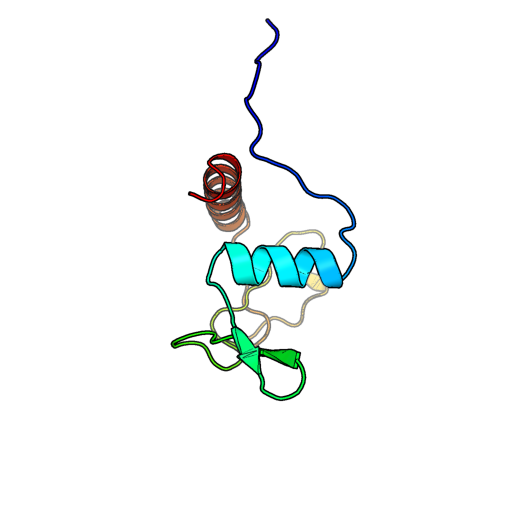ilus HB8
  2pc9-assembly3_C  TM=9.917E-01  e=5.613E-06  Thermus thermophilus HB8
  1xkv-assembly1_B  TM=9.087E-01  e=5.613E-06  Thermus thermophilus HB8